Protein AF-A0AAD3AA83-F1 (afdb_monomer)

Nearest PDB structures (foldseek):
  7zhr-assembly1_A  TM=6.169E-01  e=3.673E-01  Drosophila melanogaster
  2pi2-assembly3_C  TM=5.722E-01  e=3.250E-01  Homo sapiens
  8pj1-assembly1_q  TM=5.291E-01  e=1.172E+00  Homo sapiens
  5bka-assembly2_D  TM=4.843E-01  e=8.636E-01  Streptomyces coelicolor A3(2)

Sequence (83 aa):
MSKAKDSVDIFIIGEGSTRDKLQLISYPSQRDTMLFGKKRPLKVMGSADYGRVVRIVFVMGKDSTKLVKKVEEIKMDTAVAAP

Secondary structure (DSSP, 8-state):
---------EEEE-TT--SSEEEEEETTT---EEEEEEEEEEEEES---TT-EEEEEEEE-TTS-EEEEEEEE------S---

Foldseek 3Di:
DDPCPCPPLKFFFAPPQDPFWTWTADPPVSPDIDIAGADPVAAEADDNDGRFIWRFDWDQDPVSGTHTRYIYTDPPVPPDDDD

pLDDT: mean 73.01, std 14.88, range [30.97, 87.5]

Structure (mmCIF, N/CA/C/O backbone):
data_AF-A0AAD3AA83-F1
#
_entry.id   AF-A0AAD3AA83-F1
#
loop_
_atom_site.group_PDB
_atom_site.id
_atom_site.type_symbol
_atom_site.label_atom_id
_atom_site.label_alt_id
_atom_site.label_comp_id
_atom_site.label_asym_id
_atom_site.label_entity_id
_atom_site.label_seq_id
_atom_site.pdbx_PDB_ins_code
_atom_site.Cartn_x
_atom_site.Cartn_y
_atom_site.Cartn_z
_atom_site.occupancy
_atom_site.B_iso_or_equiv
_atom_site.auth_seq_id
_atom_site.auth_comp_id
_atom_site.auth_asym_id
_atom_site.auth_atom_id
_atom_site.pdbx_PDB_model_num
ATOM 1 N N . MET A 1 1 ? 11.016 -13.239 21.627 1.00 36.75 1 MET A N 1
ATOM 2 C CA . MET A 1 1 ? 11.590 -12.418 20.538 1.00 36.75 1 MET A CA 1
ATOM 3 C C . MET A 1 1 ? 10.867 -12.783 19.244 1.00 36.75 1 MET A C 1
ATOM 5 O O . MET A 1 1 ? 11.354 -13.597 18.468 1.00 36.75 1 MET A O 1
ATOM 9 N N . SER A 1 2 ? 9.642 -12.291 19.055 1.00 38.91 2 SER A N 1
ATOM 10 C CA . SER A 1 2 ? 8.846 -12.637 17.875 1.00 38.91 2 SER A CA 1
ATOM 11 C C . SER A 1 2 ? 9.436 -11.908 16.679 1.00 38.91 2 SER A C 1
ATOM 13 O O . SER A 1 2 ? 9.248 -10.705 16.515 1.00 38.91 2 SER A O 1
ATOM 15 N N . LYS A 1 3 ? 10.208 -12.632 15.864 1.00 39.66 3 LYS A N 1
ATOM 16 C CA . LYS A 1 3 ? 10.534 -12.215 14.505 1.00 39.66 3 LYS A CA 1
ATOM 17 C C . LYS A 1 3 ? 9.218 -12.164 13.735 1.00 39.66 3 LYS A C 1
ATOM 19 O O . LYS A 1 3 ? 8.853 -13.133 13.080 1.00 39.66 3 LYS A O 1
ATOM 24 N N . ALA A 1 4 ? 8.522 -11.035 13.834 1.00 41.91 4 ALA A N 1
ATOM 25 C CA . ALA A 1 4 ? 7.487 -10.634 12.899 1.00 41.91 4 ALA A CA 1
ATOM 26 C C . ALA A 1 4 ? 8.175 -10.421 11.545 1.00 41.91 4 ALA A C 1
ATOM 28 O O . ALA A 1 4 ? 8.525 -9.313 11.149 1.00 41.91 4 ALA A O 1
ATOM 29 N N . LYS A 1 5 ? 8.485 -11.537 10.883 1.00 40.62 5 LYS A N 1
ATOM 30 C CA . LYS A 1 5 ? 8.871 -11.586 9.476 1.00 40.62 5 LYS A CA 1
ATOM 31 C C . LYS A 1 5 ? 7.622 -11.771 8.614 1.00 40.62 5 LYS A C 1
ATOM 33 O O . LYS A 1 5 ? 7.698 -12.227 7.485 1.00 40.62 5 LYS A O 1
ATOM 38 N N . ASP A 1 6 ? 6.489 -11.346 9.142 1.00 41.94 6 ASP A N 1
ATOM 39 C CA . ASP A 1 6 ? 5.292 -11.014 8.409 1.00 41.94 6 ASP A CA 1
ATOM 40 C C . ASP A 1 6 ? 5.387 -9.512 8.139 1.00 41.94 6 ASP A C 1
ATOM 42 O O . ASP A 1 6 ? 4.762 -8.694 8.810 1.00 41.94 6 ASP A O 1
ATOM 46 N N . SER A 1 7 ? 6.237 -9.101 7.193 1.00 48.22 7 SER A N 1
ATOM 47 C CA . SER A 1 7 ? 6.004 -7.808 6.543 1.00 48.22 7 SER A CA 1
ATOM 48 C C . SER A 1 7 ? 4.713 -7.975 5.758 1.00 48.22 7 SER A C 1
ATOM 50 O O . SER A 1 7 ? 4.703 -8.388 4.605 1.00 48.22 7 SER A O 1
ATOM 52 N N . VAL A 1 8 ? 3.614 -7.785 6.479 1.00 56.22 8 VAL A N 1
ATOM 53 C CA . VAL A 1 8 ? 2.252 -7.817 5.995 1.00 56.22 8 VAL A CA 1
ATOM 54 C C . VAL A 1 8 ? 2.157 -6.684 4.987 1.00 56.22 8 VAL A C 1
ATOM 56 O O . VAL A 1 8 ? 2.009 -5.522 5.342 1.00 56.22 8 VAL A O 1
ATOM 59 N N . ASP A 1 9 ? 2.270 -7.027 3.710 1.00 73.12 9 ASP A N 1
ATOM 60 C CA . ASP A 1 9 ? 2.042 -6.124 2.584 1.00 73.12 9 ASP A CA 1
ATOM 61 C C . ASP A 1 9 ? 0.558 -5.698 2.485 1.00 73.12 9 ASP A C 1
ATOM 63 O O . ASP A 1 9 ? 0.085 -5.379 1.402 1.00 73.12 9 ASP A O 1
ATOM 67 N N . ILE A 1 10 ? -0.217 -5.758 3.572 1.00 81.75 10 ILE A N 1
ATOM 68 C CA . ILE A 1 10 ? -1.648 -5.452 3.612 1.00 81.75 10 ILE A CA 1
ATOM 69 C C . ILE A 1 10 ? -1.833 -4.087 4.260 1.00 81.75 10 ILE A C 1
ATOM 71 O O . ILE A 1 10 ? -1.413 -3.849 5.391 1.00 81.75 10 ILE A O 1
ATOM 75 N N . PHE A 1 11 ? -2.503 -3.206 3.536 1.00 83.44 11 PHE A N 1
ATOM 76 C CA . PHE A 1 11 ? -2.728 -1.824 3.916 1.00 83.44 11 PHE A CA 1
ATOM 77 C C . PHE A 1 11 ? -4.152 -1.420 3.565 1.00 83.44 11 PHE A C 1
ATOM 79 O O . PHE A 1 11 ? -4.768 -1.994 2.674 1.00 83.44 11 PHE A O 1
ATOM 86 N N . ILE A 1 12 ? -4.667 -0.396 4.227 1.00 84.12 12 ILE A N 1
ATOM 87 C CA . ILE A 1 12 ? -5.916 0.253 3.832 1.00 84.12 12 ILE A CA 1
ATOM 88 C C . ILE A 1 12 ? -5.585 1.457 2.950 1.00 84.12 12 ILE A C 1
ATOM 90 O O . ILE A 1 12 ? -4.667 2.216 3.260 1.00 84.12 12 ILE A O 1
ATOM 94 N N . ILE A 1 13 ? -6.319 1.662 1.856 1.00 85.44 13 ILE A N 1
ATOM 95 C CA . ILE A 1 13 ? -6.184 2.888 1.061 1.00 85.44 13 ILE A CA 1
ATOM 96 C C . ILE A 1 13 ? -6.736 4.063 1.867 1.00 85.44 13 ILE A C 1
ATOM 98 O O . ILE A 1 13 ? -7.936 4.149 2.118 1.00 85.44 13 ILE A O 1
ATOM 102 N N . GLY A 1 14 ? -5.863 4.988 2.256 1.00 83.62 14 GLY A N 1
ATOM 103 C CA . GLY A 1 14 ? -6.281 6.234 2.891 1.00 83.62 14 GLY A CA 1
ATOM 104 C C . GLY A 1 14 ? -6.852 7.223 1.879 1.00 83.62 14 GLY A C 1
ATOM 105 O O . GLY A 1 14 ? -6.430 7.245 0.722 1.00 83.62 14 GLY A O 1
ATOM 106 N N . GLU A 1 15 ? -7.766 8.077 2.331 1.00 78.94 15 GLU A N 1
ATOM 107 C CA . GLU A 1 15 ? -8.454 9.089 1.511 1.00 78.94 15 GLU A CA 1
ATOM 108 C C . GLU A 1 15 ? -7.510 10.120 0.870 1.00 78.94 15 GLU A C 1
ATOM 110 O O . GLU A 1 15 ? -7.827 10.691 -0.167 1.00 78.94 15 GLU A O 1
ATOM 115 N N . GLY A 1 16 ? -6.304 10.312 1.416 1.00 77.88 16 GLY A N 1
ATOM 116 C CA . GLY A 1 16 ? -5.271 11.159 0.803 1.00 77.88 16 GLY A CA 1
ATOM 117 C C . GLY A 1 16 ? -4.488 10.492 -0.340 1.00 77.88 16 GLY A C 1
ATOM 118 O O . GLY A 1 16 ? -3.477 11.031 -0.800 1.00 77.88 16 GLY A O 1
ATOM 119 N N . SER A 1 17 ? -4.919 9.317 -0.821 1.00 72.62 17 SER A N 1
ATOM 120 C CA . SER A 1 17 ? -4.392 8.726 -2.055 1.00 72.62 17 SER A CA 1
ATOM 121 C C . SER A 1 17 ? -4.671 9.646 -3.246 1.00 72.62 17 SER A C 1
ATOM 123 O O . SER A 1 17 ? -5.802 10.005 -3.534 1.00 72.62 17 SER A O 1
ATOM 125 N N . THR A 1 18 ? -3.628 9.994 -3.993 1.00 77.31 18 THR A N 1
ATOM 126 C CA . THR A 1 18 ? -3.703 10.836 -5.194 1.00 77.31 18 THR A CA 1
ATOM 127 C C . THR A 1 18 ? -3.362 10.029 -6.451 1.00 77.31 18 THR A C 1
ATOM 129 O O . THR A 1 18 ? -3.069 8.826 -6.410 1.00 77.31 18 THR A O 1
ATOM 132 N N . ARG A 1 19 ? -3.400 10.675 -7.623 1.00 72.56 19 ARG A N 1
ATOM 133 C CA . ARG A 1 19 ? -3.070 10.024 -8.901 1.00 72.56 19 ARG A CA 1
ATOM 134 C C . ARG A 1 19 ? -1.631 9.493 -8.939 1.00 72.56 19 ARG A C 1
ATOM 136 O O . ARG A 1 19 ? -1.402 8.429 -9.511 1.00 72.56 19 ARG A O 1
ATOM 143 N N . ASP A 1 20 ? -0.695 10.179 -8.284 1.00 75.44 20 ASP A N 1
ATOM 144 C CA . ASP A 1 20 ? 0.735 9.838 -8.302 1.00 75.44 20 ASP A CA 1
ATOM 145 C C . ASP A 1 20 ? 1.239 9.205 -6.999 1.00 75.44 20 ASP A C 1
ATOM 147 O O . ASP A 1 20 ? 2.198 8.427 -7.025 1.00 75.44 20 ASP A O 1
ATOM 151 N N . LYS A 1 21 ? 0.572 9.466 -5.868 1.00 81.88 21 LYS A N 1
ATOM 152 C CA . LYS A 1 21 ? 0.934 8.901 -4.562 1.00 81.88 21 LYS A CA 1
ATOM 153 C C . LYS A 1 21 ? -0.198 8.034 -4.020 1.00 81.88 21 LYS A C 1
ATOM 155 O O . LYS A 1 21 ? -1.363 8.387 -4.132 1.00 81.88 21 LYS A O 1
ATOM 160 N N . LEU A 1 22 ? 0.135 6.890 -3.444 1.00 85.12 22 LEU A N 1
ATOM 161 C CA . LEU A 1 22 ? -0.793 6.006 -2.756 1.00 85.12 22 LEU A CA 1
ATOM 162 C C . LEU A 1 22 ? -0.593 6.171 -1.249 1.00 85.12 22 LEU A C 1
ATOM 164 O O . LEU A 1 22 ? 0.498 5.916 -0.739 1.00 85.12 22 LEU A O 1
ATOM 168 N N . GLN A 1 23 ? -1.638 6.615 -0.561 1.00 87.31 23 GLN A N 1
ATOM 169 C CA . GLN A 1 23 ? -1.703 6.631 0.889 1.00 87.31 23 GLN A CA 1
ATOM 170 C C . GLN A 1 23 ? -2.149 5.259 1.384 1.00 87.31 23 GLN A C 1
ATOM 172 O O . GLN A 1 23 ? -3.222 4.777 1.021 1.00 87.31 23 GLN A O 1
ATOM 177 N N . LEU A 1 24 ? -1.306 4.649 2.204 1.00 85.75 24 LEU A N 1
ATOM 178 C CA . LEU A 1 24 ? -1.455 3.321 2.764 1.00 85.75 24 LEU A CA 1
ATOM 179 C C . LEU A 1 24 ? -1.467 3.420 4.277 1.00 85.75 24 LEU A C 1
ATOM 181 O O . LEU A 1 24 ? -0.505 3.866 4.890 1.00 85.75 24 LEU A O 1
ATOM 185 N N . ILE A 1 25 ? -2.563 3.004 4.878 1.00 85.50 25 ILE A N 1
ATOM 186 C CA . ILE A 1 25 ? -2.748 2.990 6.317 1.00 85.50 25 ILE A CA 1
ATOM 187 C C . ILE A 1 25 ? -2.431 1.577 6.808 1.00 85.50 25 ILE A C 1
ATOM 189 O O . ILE A 1 25 ? -2.883 0.589 6.226 1.00 85.50 25 ILE A O 1
ATOM 193 N N . SER A 1 26 ? -1.630 1.470 7.864 1.00 78.50 26 SER A N 1
ATOM 194 C CA . SER A 1 26 ? -1.212 0.185 8.424 1.00 78.50 26 SER A CA 1
ATOM 195 C C . SER A 1 26 ? -2.408 -0.580 8.986 1.00 78.50 26 SER A C 1
ATOM 197 O O . SER A 1 26 ? -3.169 -0.049 9.791 1.00 78.50 26 SER A O 1
ATOM 199 N N . TYR A 1 27 ? -2.560 -1.843 8.597 1.00 72.12 27 TYR A N 1
ATOM 200 C CA . TYR A 1 27 ? -3.582 -2.744 9.129 1.00 72.12 27 TYR A CA 1
ATOM 201 C C . TYR A 1 27 ? -2.980 -3.663 10.211 1.00 72.12 27 TYR A C 1
ATOM 203 O O . TYR A 1 27 ? -1.838 -4.093 10.048 1.00 72.12 27 TYR A O 1
ATOM 211 N N . PRO A 1 28 ? -3.696 -4.013 11.300 1.00 62.38 28 PRO A N 1
ATOM 212 C CA . PRO A 1 28 ? -5.034 -3.560 11.703 1.00 62.38 28 PRO A CA 1
ATOM 213 C C . PRO A 1 28 ? -5.041 -2.246 12.503 1.00 62.38 28 PRO A C 1
ATOM 215 O O . PRO A 1 28 ? -6.101 -1.664 12.708 1.00 62.38 28 PRO A O 1
ATOM 218 N N . SER A 1 29 ? -3.877 -1.769 12.959 1.00 63.97 29 SER A N 1
ATOM 219 C CA . SER A 1 29 ? -3.776 -0.674 13.934 1.00 63.97 29 SER A CA 1
ATOM 220 C C . SER A 1 29 ? -4.271 0.687 13.438 1.00 63.97 29 SER A C 1
ATOM 222 O O . SER A 1 29 ? -4.542 1.545 14.267 1.00 63.97 29 SER A O 1
ATOM 224 N N . GLN A 1 30 ? -4.340 0.920 12.125 1.00 72.19 30 GLN A N 1
ATOM 225 C CA . GLN A 1 30 ? -4.790 2.158 11.465 1.00 72.19 30 GLN A CA 1
ATOM 226 C C . GLN A 1 30 ? -4.140 3.471 11.946 1.00 72.19 30 GLN A C 1
ATOM 228 O O . GLN A 1 30 ? -4.599 4.557 11.608 1.00 72.19 30 GLN A O 1
ATOM 233 N N . ARG A 1 31 ? -3.047 3.387 12.712 1.00 71.62 31 ARG A N 1
ATOM 234 C CA . ARG A 1 31 ? -2.346 4.538 13.300 1.00 71.62 31 ARG A CA 1
ATOM 235 C C . ARG A 1 31 ? -1.284 5.111 12.372 1.00 71.62 31 ARG A C 1
ATOM 237 O O . ARG A 1 31 ? -1.152 6.324 12.264 1.00 71.62 31 ARG A O 1
ATOM 244 N N . ASP A 1 32 ? -0.551 4.243 11.685 1.00 76.50 32 ASP A N 1
ATOM 245 C CA . ASP A 1 32 ? 0.551 4.648 10.822 1.00 76.50 32 ASP A CA 1
ATOM 246 C C . ASP A 1 32 ? 0.083 4.777 9.378 1.00 76.50 32 ASP A C 1
ATOM 248 O O . ASP A 1 32 ? -0.289 3.790 8.737 1.00 76.50 32 ASP A O 1
ATOM 252 N N . THR A 1 33 ? 0.133 6.002 8.864 1.00 79.69 33 THR A N 1
ATOM 253 C CA . THR A 1 33 ? -0.151 6.315 7.464 1.00 79.69 33 THR A CA 1
ATOM 254 C C . THR A 1 33 ? 1.159 6.498 6.709 1.00 79.69 33 THR A C 1
ATOM 256 O O . THR A 1 33 ? 1.977 7.347 7.053 1.00 79.69 33 THR A O 1
ATOM 259 N N . MET A 1 34 ? 1.353 5.725 5.650 1.00 82.00 34 MET A N 1
ATOM 260 C CA . MET A 1 34 ? 2.520 5.776 4.783 1.00 82.00 34 MET A CA 1
ATOM 261 C C . MET A 1 34 ? 2.120 6.250 3.393 1.00 82.00 34 MET A C 1
ATOM 263 O O . MET A 1 34 ? 1.136 5.789 2.820 1.00 82.00 34 MET A O 1
ATOM 267 N N . LEU A 1 35 ? 2.901 7.157 2.820 1.00 83.88 35 LEU A N 1
ATOM 268 C CA . LEU A 1 35 ? 2.643 7.697 1.493 1.00 83.88 35 LEU A CA 1
ATOM 269 C C . LEU A 1 35 ? 3.718 7.196 0.526 1.00 83.88 35 LEU A C 1
ATOM 271 O O . LEU A 1 35 ? 4.897 7.507 0.688 1.00 83.88 35 LEU A O 1
ATOM 275 N N . PHE A 1 36 ? 3.320 6.430 -0.487 1.00 82.50 36 PHE A N 1
ATOM 276 C CA . PHE A 1 36 ? 4.245 5.836 -1.455 1.00 82.50 36 PHE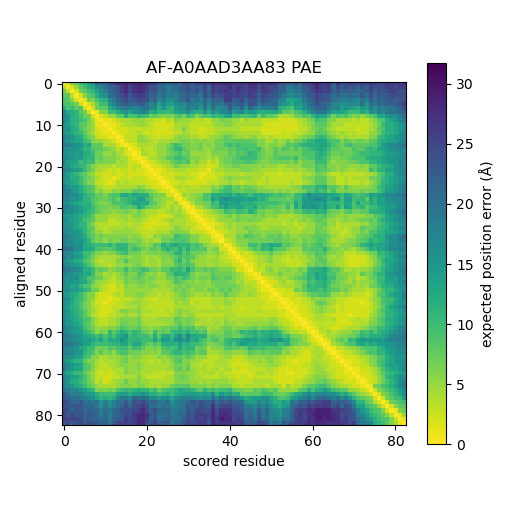 A CA 1
ATOM 277 C C . PHE A 1 36 ? 3.982 6.320 -2.876 1.00 82.50 36 PHE A C 1
ATOM 279 O O . PHE A 1 36 ? 2.842 6.545 -3.268 1.00 82.50 36 PHE A O 1
ATOM 286 N N . GLY A 1 37 ? 5.031 6.444 -3.687 1.00 81.88 37 GLY A N 1
ATOM 287 C CA . GLY A 1 37 ? 4.882 6.740 -5.114 1.00 81.88 37 GLY A CA 1
ATOM 288 C C . GLY A 1 37 ? 4.365 5.527 -5.893 1.00 81.88 37 GLY A C 1
ATOM 289 O O . GLY A 1 37 ? 4.759 4.390 -5.625 1.00 81.88 37 GLY A O 1
ATOM 290 N N . LYS A 1 38 ? 3.499 5.746 -6.885 1.00 82.50 38 LYS A N 1
ATOM 291 C CA . LYS A 1 38 ? 3.034 4.689 -7.798 1.00 82.50 38 LYS A CA 1
ATOM 292 C C . LYS A 1 38 ? 4.022 4.530 -8.956 1.00 82.50 38 LYS A C 1
ATOM 294 O O . LYS A 1 38 ? 4.328 5.498 -9.647 1.00 82.50 38 LYS A O 1
ATOM 299 N N . LYS A 1 39 ? 4.499 3.308 -9.219 1.00 77.69 39 LYS A N 1
ATOM 300 C CA . LYS A 1 39 ? 5.269 3.025 -10.439 1.00 77.69 39 LYS A CA 1
ATOM 301 C C . LYS A 1 39 ? 4.300 2.864 -11.603 1.00 77.69 39 LYS A C 1
ATOM 303 O O . LYS A 1 39 ? 3.359 2.086 -11.501 1.00 77.69 39 LYS A O 1
ATOM 308 N N . ARG A 1 40 ? 4.544 3.549 -12.723 1.00 74.88 40 ARG A N 1
ATOM 309 C CA . ARG A 1 40 ? 3.800 3.312 -13.968 1.00 74.88 40 ARG A CA 1
ATOM 310 C C . ARG A 1 40 ? 4.554 2.312 -14.864 1.00 74.88 40 ARG A C 1
ATOM 312 O O . ARG A 1 40 ? 5.774 2.436 -14.981 1.00 74.88 40 ARG A O 1
ATOM 319 N N . PRO A 1 41 ? 3.861 1.341 -15.489 1.00 75.31 41 PRO A N 1
ATOM 320 C CA . PRO A 1 41 ? 2.4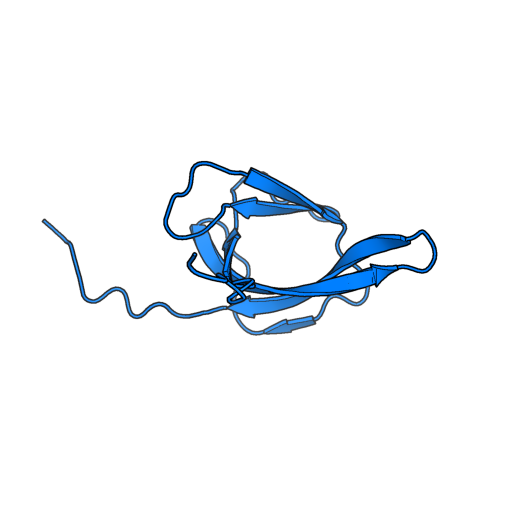36 1.034 -15.322 1.00 75.31 41 PRO A CA 1
ATOM 321 C C . PRO A 1 41 ? 2.142 0.373 -13.961 1.00 75.31 41 PRO A C 1
ATOM 323 O O . PRO A 1 41 ? 2.835 -0.560 -13.552 1.00 75.31 41 PRO A O 1
ATOM 326 N N . LEU A 1 42 ? 1.108 0.867 -13.272 1.00 81.25 42 LEU A N 1
ATOM 327 C CA . LEU A 1 42 ? 0.639 0.334 -11.992 1.00 81.25 42 LEU A CA 1
ATOM 328 C C . LEU A 1 42 ? -0.358 -0.788 -12.268 1.00 81.25 42 LEU A C 1
ATOM 330 O O . LEU A 1 42 ? -1.347 -0.564 -12.965 1.00 81.25 42 LEU A O 1
ATOM 334 N N . LYS A 1 43 ? -0.129 -1.977 -11.708 1.00 83.44 43 LYS A N 1
ATOM 335 C CA . LYS A 1 43 ? -1.055 -3.100 -11.877 1.00 83.44 43 LYS A CA 1
ATOM 336 C C . LYS A 1 43 ? -2.041 -3.131 -10.712 1.00 83.44 43 LYS A C 1
ATOM 338 O O . LYS A 1 43 ? -1.659 -3.495 -9.605 1.00 83.44 43 LYS A O 1
ATOM 343 N N . VAL A 1 44 ? -3.285 -2.732 -10.957 1.00 84.69 44 VAL A N 1
ATOM 344 C CA . VAL A 1 44 ? -4.373 -2.807 -9.972 1.00 84.69 44 VAL A CA 1
ATOM 345 C C . VAL A 1 44 ? -5.238 -4.021 -10.298 1.00 84.69 44 VAL A C 1
ATOM 347 O O . VAL A 1 44 ? -5.648 -4.193 -11.443 1.00 84.69 44 VAL A O 1
ATOM 350 N N . MET A 1 45 ? -5.458 -4.891 -9.318 1.00 82.88 45 MET A N 1
ATOM 351 C CA . MET A 1 45 ? -6.348 -6.046 -9.412 1.00 82.88 45 MET A CA 1
ATOM 352 C C . MET A 1 45 ? -7.490 -5.857 -8.415 1.00 82.88 45 MET A C 1
ATOM 354 O O . MET A 1 45 ? -7.242 -5.844 -7.214 1.00 82.88 45 MET A O 1
ATOM 358 N N . GLY A 1 46 ? -8.717 -5.696 -8.912 1.00 80.19 46 GLY A N 1
ATOM 359 C CA . GLY A 1 46 ? -9.881 -5.329 -8.097 1.00 80.19 46 GLY A CA 1
ATOM 360 C C . GLY A 1 46 ? -10.035 -3.813 -7.960 1.00 80.19 46 GLY A C 1
ATOM 361 O O . GLY A 1 46 ? -9.690 -3.077 -8.887 1.00 80.19 46 GLY A O 1
ATOM 362 N N . SER A 1 47 ? -10.532 -3.365 -6.807 1.00 74.75 47 SER A N 1
ATOM 363 C CA . SER A 1 47 ? -10.720 -1.951 -6.476 1.00 74.75 47 SER A CA 1
ATOM 364 C C . SER A 1 47 ? -9.631 -1.439 -5.526 1.00 74.75 47 SER A C 1
ATOM 366 O O . SER A 1 47 ? -9.275 -2.066 -4.533 1.00 74.75 47 SER A O 1
ATOM 368 N N . ALA A 1 48 ? -9.075 -0.271 -5.844 1.00 73.06 48 ALA A N 1
ATOM 369 C CA . ALA A 1 48 ? -8.127 0.448 -4.988 1.00 73.06 48 ALA A CA 1
ATOM 370 C C . ALA A 1 48 ? -8.770 1.733 -4.448 1.00 73.06 48 ALA A C 1
ATOM 372 O O . ALA A 1 48 ? -8.137 2.790 -4.423 1.00 73.06 48 ALA A O 1
ATOM 373 N N . ASP A 1 49 ? -10.050 1.634 -4.092 1.00 76.12 49 ASP A N 1
ATOM 374 C CA . ASP A 1 49 ? -10.847 2.725 -3.543 1.00 76.12 49 ASP A CA 1
ATOM 375 C C . ASP A 1 49 ? -10.505 2.989 -2.076 1.00 76.12 49 ASP A C 1
ATOM 377 O O . ASP A 1 49 ? -9.993 2.122 -1.363 1.00 76.12 49 ASP A O 1
ATOM 381 N N . TYR A 1 50 ? -10.798 4.203 -1.620 1.00 80.44 50 TYR A N 1
ATOM 382 C CA . TYR A 1 50 ? -10.550 4.621 -0.244 1.00 80.44 50 TYR A CA 1
ATOM 383 C C . TYR A 1 50 ? -11.285 3.722 0.763 1.00 80.44 50 TYR A C 1
ATOM 385 O O . TYR A 1 50 ? -12.400 3.264 0.516 1.00 80.44 50 TYR A O 1
ATOM 393 N N . GLY A 1 51 ? -10.640 3.435 1.894 1.00 78.12 51 GLY A N 1
ATOM 394 C CA . GLY A 1 51 ? -11.169 2.564 2.947 1.00 78.12 51 GLY A CA 1
ATOM 395 C C . GLY A 1 51 ? -11.132 1.066 2.623 1.00 78.12 51 GLY A C 1
ATOM 396 O O . GLY A 1 51 ? -11.479 0.252 3.476 1.00 78.12 51 GLY A O 1
ATOM 397 N N . ARG A 1 52 ? -10.689 0.665 1.422 1.00 83.25 52 ARG A N 1
ATOM 398 C CA . ARG A 1 52 ? -10.523 -0.750 1.064 1.00 83.25 52 ARG A CA 1
ATOM 399 C C . ARG A 1 52 ? -9.200 -1.294 1.577 1.00 83.25 52 ARG A C 1
ATOM 401 O O . ARG A 1 52 ? -8.167 -0.623 1.518 1.00 83.25 52 ARG A O 1
ATOM 408 N N . VAL A 1 53 ? -9.235 -2.543 2.031 1.00 84.00 53 VAL A N 1
ATOM 409 C CA . VAL A 1 53 ? -8.036 -3.306 2.368 1.00 84.00 53 VAL A CA 1
ATOM 410 C C . VAL A 1 53 ? -7.428 -3.842 1.079 1.00 84.00 53 VAL A C 1
ATOM 412 O O . VAL A 1 53 ? -8.084 -4.502 0.278 1.00 84.00 53 VAL A O 1
ATOM 415 N N . VAL A 1 54 ? -6.151 -3.567 0.872 1.00 84.44 54 VAL A N 1
ATOM 416 C CA . VAL A 1 54 ? -5.417 -3.965 -0.319 1.00 84.44 54 VAL A CA 1
ATOM 417 C C . VAL A 1 54 ? -4.065 -4.545 0.060 1.00 84.44 54 VAL A C 1
ATOM 419 O O . VAL A 1 54 ? -3.422 -4.131 1.023 1.00 84.44 54 VAL A O 1
ATOM 422 N N . ARG A 1 55 ? -3.594 -5.490 -0.742 1.00 86.44 55 ARG A N 1
ATOM 423 C CA . ARG A 1 55 ? -2.226 -5.974 -0.721 1.00 86.44 55 ARG A CA 1
ATOM 424 C C . ARG A 1 55 ? -1.373 -5.186 -1.699 1.00 86.44 55 ARG A C 1
ATOM 426 O O . ARG A 1 55 ? -1.703 -5.068 -2.879 1.00 86.44 55 ARG A O 1
ATOM 433 N N . ILE A 1 56 ? -0.245 -4.686 -1.227 1.00 83.62 56 ILE A N 1
ATOM 434 C CA . ILE A 1 56 ? 0.648 -3.817 -1.974 1.00 83.62 56 ILE A CA 1
ATOM 435 C C . ILE A 1 56 ? 1.973 -4.513 -2.216 1.00 83.62 56 ILE A C 1
ATOM 437 O O . ILE A 1 56 ? 2.710 -4.811 -1.292 1.00 83.62 56 ILE A O 1
ATOM 441 N N . VAL A 1 57 ? 2.332 -4.699 -3.483 1.00 84.81 57 VAL A N 1
ATOM 442 C CA . VAL A 1 57 ? 3.672 -5.171 -3.836 1.00 84.81 57 VAL A CA 1
ATOM 443 C C . VAL A 1 57 ? 4.553 -3.967 -4.118 1.00 84.81 57 VAL A C 1
ATOM 445 O O . VAL A 1 57 ? 4.402 -3.295 -5.148 1.00 84.81 57 VAL A O 1
ATOM 448 N N . PHE A 1 58 ? 5.495 -3.714 -3.215 1.00 82.38 58 PHE A N 1
ATOM 449 C CA . PHE A 1 58 ? 6.527 -2.706 -3.414 1.00 82.38 58 PHE A CA 1
ATOM 450 C C . PHE A 1 58 ? 7.663 -3.238 -4.279 1.00 82.38 58 PHE A C 1
ATOM 452 O O . PHE A 1 58 ? 8.037 -4.407 -4.220 1.00 82.38 58 PHE A O 1
ATOM 459 N N . VAL A 1 59 ? 8.256 -2.346 -5.063 1.00 80.94 59 VAL A N 1
ATOM 460 C CA . VAL A 1 59 ? 9.542 -2.582 -5.715 1.00 80.94 59 VAL A CA 1
ATOM 461 C C . VAL A 1 59 ? 10.452 -1.392 -5.519 1.00 80.94 59 VAL A C 1
ATOM 463 O O . VAL A 1 59 ? 10.002 -0.249 -5.453 1.00 80.94 59 VAL A O 1
ATOM 466 N N . MET A 1 60 ? 11.747 -1.664 -5.474 1.00 80.38 60 MET A N 1
ATOM 467 C CA . MET A 1 60 ? 12.753 -0.618 -5.485 1.00 80.38 60 MET A CA 1
ATOM 468 C C . MET A 1 60 ? 12.885 -0.084 -6.917 1.00 80.38 60 MET A C 1
ATOM 470 O O . MET A 1 60 ? 13.089 -0.841 -7.871 1.00 80.38 60 MET A O 1
ATOM 474 N N . GLY A 1 61 ? 12.659 1.218 -7.087 1.00 74.62 61 GLY A N 1
ATOM 475 C CA . GLY A 1 61 ? 12.987 1.944 -8.309 1.00 74.62 61 GLY A CA 1
ATOM 476 C C . GLY A 1 61 ? 14.501 2.036 -8.507 1.00 74.62 61 GLY A C 1
ATOM 477 O O . GLY A 1 61 ? 15.267 1.715 -7.600 1.00 74.62 61 GLY A O 1
ATOM 478 N N . LYS A 1 62 ? 14.933 2.492 -9.690 1.00 71.19 62 LYS A N 1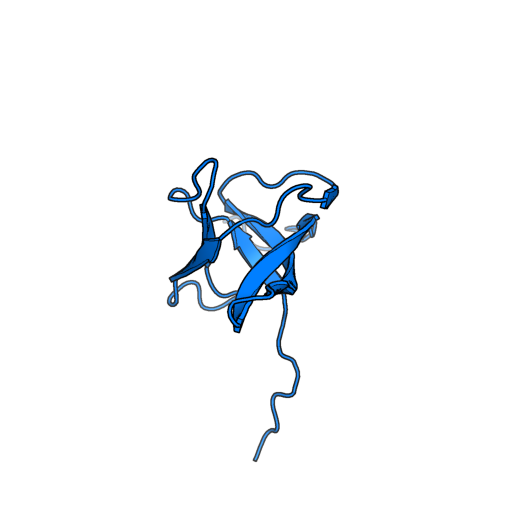
ATOM 479 C CA . LYS A 1 62 ? 16.362 2.714 -9.982 1.00 71.19 62 LYS A CA 1
ATOM 480 C C . LYS A 1 62 ? 16.998 3.711 -9.002 1.00 71.19 62 LYS A C 1
ATOM 482 O O . LYS A 1 62 ? 18.155 3.550 -8.651 1.00 71.19 62 LYS A O 1
ATOM 487 N N . ASP A 1 63 ? 16.210 4.653 -8.495 1.00 74.88 63 ASP A N 1
ATOM 488 C CA . ASP A 1 63 ? 16.619 5.697 -7.549 1.00 74.88 63 ASP A CA 1
ATOM 489 C C . ASP A 1 63 ? 16.515 5.261 -6.076 1.00 74.88 63 ASP A C 1
ATOM 491 O O . ASP A 1 63 ? 16.263 6.083 -5.197 1.00 74.88 63 ASP A O 1
ATOM 495 N N . SER A 1 64 ? 16.572 3.955 -5.787 1.00 74.25 64 SER A N 1
ATOM 496 C CA . SER A 1 64 ? 16.374 3.394 -4.435 1.00 74.25 64 SER A CA 1
ATOM 497 C C . SER A 1 64 ? 15.041 3.766 -3.765 1.00 74.25 64 SER A C 1
ATOM 499 O O . SER A 1 64 ? 14.834 3.542 -2.574 1.00 74.25 64 SER A O 1
ATOM 501 N N . THR A 1 65 ? 14.093 4.299 -4.534 1.00 76.75 65 THR A N 1
ATOM 502 C CA . THR A 1 65 ? 12.788 4.735 -4.038 1.00 76.75 65 THR A CA 1
ATOM 503 C C . THR A 1 65 ? 11.827 3.552 -4.014 1.00 76.75 65 THR A C 1
ATOM 505 O O . THR A 1 65 ? 11.692 2.837 -5.009 1.00 76.75 65 THR A O 1
ATOM 508 N N . LYS A 1 66 ? 11.134 3.328 -2.893 1.00 77.50 66 LYS A N 1
ATOM 509 C CA . LYS A 1 66 ? 10.075 2.312 -2.811 1.00 77.50 66 LYS A CA 1
ATOM 510 C C . LYS A 1 66 ? 8.854 2.788 -3.588 1.00 77.50 66 LYS A C 1
ATOM 512 O O . LYS A 1 66 ? 8.239 3.791 -3.233 1.00 77.50 66 LYS A O 1
ATOM 517 N N . LEU A 1 67 ? 8.502 2.054 -4.635 1.00 83.81 67 LEU A N 1
ATOM 518 C CA . LEU A 1 67 ? 7.346 2.344 -5.467 1.00 83.81 67 LEU A CA 1
ATOM 519 C C . LEU A 1 67 ? 6.345 1.200 -5.420 1.00 83.81 67 LEU A C 1
ATOM 521 O O . LEU A 1 67 ? 6.713 0.024 -5.410 1.00 83.81 67 LEU A O 1
ATOM 525 N N . VAL A 1 68 ? 5.067 1.550 -5.470 1.00 83.88 68 VAL A N 1
ATOM 526 C CA . VAL A 1 68 ? 3.988 0.577 -5.597 1.00 83.88 68 VAL A CA 1
ATOM 527 C C . VAL A 1 68 ? 3.983 0.031 -7.021 1.00 83.88 68 VAL A C 1
ATO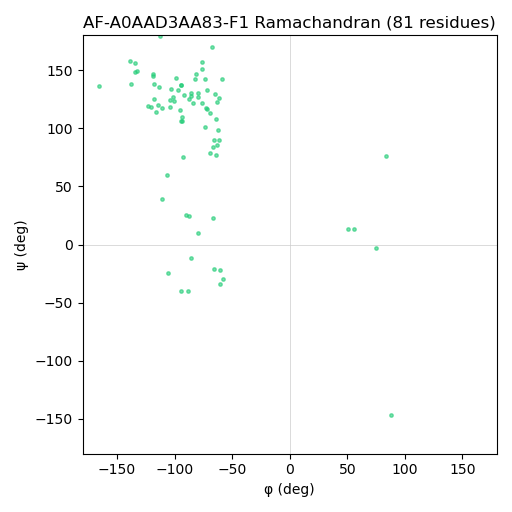M 529 O O . VAL A 1 68 ? 3.779 0.784 -7.974 1.00 83.88 68 VAL A O 1
ATOM 532 N N . LYS A 1 69 ? 4.218 -1.275 -7.175 1.00 85.00 69 LYS A N 1
ATOM 533 C CA . LYS A 1 69 ? 4.153 -1.973 -8.470 1.00 85.00 69 LYS A CA 1
ATOM 534 C C . LYS A 1 69 ? 2.792 -2.610 -8.703 1.00 85.00 69 LYS A C 1
ATOM 536 O O . LYS A 1 69 ? 2.299 -2.599 -9.832 1.00 85.00 69 LYS A O 1
ATOM 541 N N . LYS A 1 70 ? 2.212 -3.189 -7.653 1.00 86.31 70 LYS A N 1
ATOM 542 C CA . LYS A 1 70 ? 0.930 -3.886 -7.727 1.00 86.31 70 LYS A CA 1
ATOM 543 C C . LYS A 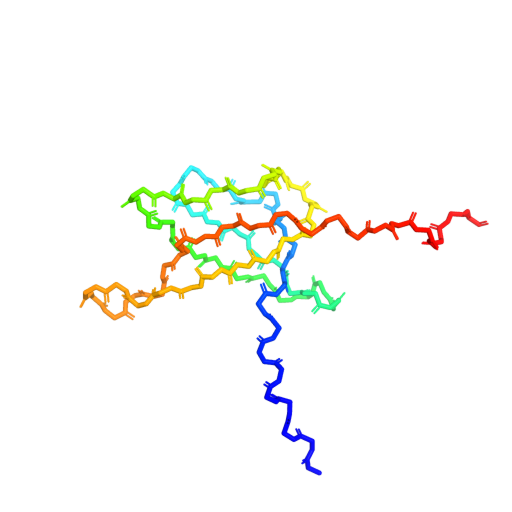1 70 ? 0.065 -3.537 -6.524 1.00 86.31 70 LYS A C 1
ATOM 545 O O . LYS A 1 70 ? 0.576 -3.495 -5.409 1.00 86.31 70 LYS A O 1
ATOM 550 N N . VAL A 1 71 ? -1.218 -3.317 -6.779 1.00 86.50 71 VAL A N 1
ATOM 551 C CA . VAL A 1 71 ? -2.276 -3.202 -5.775 1.00 86.50 71 VAL A CA 1
ATOM 552 C C . VAL A 1 71 ? -3.257 -4.328 -6.040 1.00 86.50 71 VAL A C 1
ATOM 554 O O . VAL A 1 71 ? -3.723 -4.477 -7.166 1.00 86.50 71 VAL A O 1
ATOM 557 N N . GLU A 1 72 ? -3.537 -5.143 -5.041 1.00 87.50 72 GLU A N 1
ATOM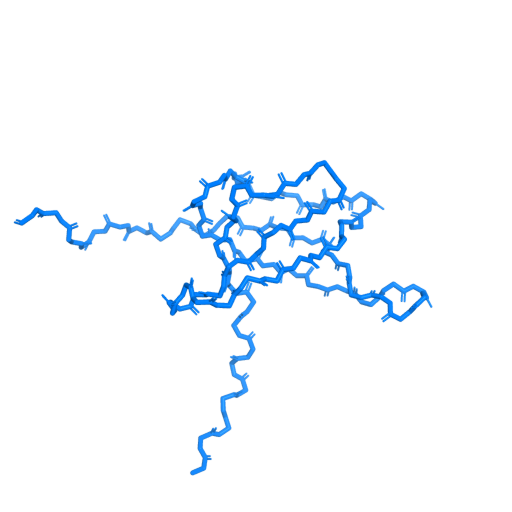 558 C CA . GLU A 1 72 ? -4.508 -6.226 -5.129 1.00 87.50 72 GLU A CA 1
ATOM 559 C C . GLU A 1 72 ? -5.544 -6.026 -4.037 1.00 87.50 72 GLU A C 1
ATOM 561 O O . GLU A 1 72 ? -5.194 -5.984 -2.864 1.00 87.50 72 GLU A O 1
ATOM 566 N N . GLU A 1 73 ? -6.806 -5.850 -4.407 1.00 86.19 73 GLU A N 1
ATOM 567 C CA . GLU A 1 73 ? -7.878 -5.729 -3.429 1.00 86.19 73 GLU A CA 1
ATOM 568 C C . GLU A 1 73 ? -8.006 -7.025 -2.638 1.00 86.19 73 GLU A C 1
ATOM 570 O O . GLU A 1 73 ? -8.230 -8.097 -3.204 1.00 86.19 73 GLU A O 1
ATOM 575 N N . ILE A 1 74 ? -7.888 -6.915 -1.317 1.00 84.25 74 ILE A N 1
ATOM 576 C CA . ILE A 1 74 ? -8.275 -7.991 -0.423 1.00 84.25 74 ILE A CA 1
ATOM 577 C C . ILE A 1 74 ? -9.705 -7.682 -0.014 1.00 84.25 74 ILE A C 1
ATOM 579 O O . ILE A 1 74 ? -9.964 -6.798 0.803 1.00 84.25 74 ILE A O 1
ATOM 583 N N . LYS A 1 75 ? -10.642 -8.455 -0.562 1.00 71.62 75 LYS A N 1
ATOM 584 C CA . LYS A 1 75 ? -11.973 -8.567 0.023 1.00 71.62 75 LYS A CA 1
ATOM 585 C C . LYS A 1 75 ? -11.801 -9.248 1.373 1.00 71.62 75 LYS A C 1
ATOM 587 O O . LYS A 1 75 ? -11.785 -10.470 1.465 1.00 71.62 75 LYS A O 1
ATOM 592 N N . MET A 1 76 ? -11.588 -8.448 2.411 1.00 62.62 76 MET A N 1
ATOM 593 C CA . MET A 1 76 ? -11.902 -8.903 3.750 1.00 62.62 76 MET A CA 1
ATOM 594 C C . MET A 1 76 ? -13.410 -9.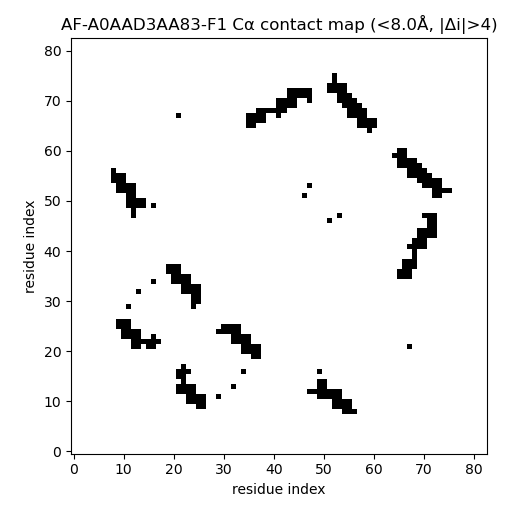090 3.729 1.00 62.62 76 MET A C 1
ATOM 596 O O . MET A 1 76 ? -14.154 -8.123 3.570 1.00 62.62 76 MET A O 1
ATOM 600 N N . ASP A 1 77 ? -13.840 -10.345 3.736 1.00 49.44 77 ASP A N 1
ATOM 601 C CA . ASP A 1 77 ? -15.227 -10.692 3.983 1.00 49.44 77 ASP A CA 1
ATOM 602 C C . ASP A 1 77 ? -15.513 -10.179 5.398 1.00 49.44 77 ASP A C 1
ATOM 604 O O . ASP A 1 77 ? -15.175 -10.813 6.398 1.00 49.44 77 ASP A O 1
ATOM 608 N N . THR A 1 78 ? -15.970 -8.928 5.492 1.00 45.94 78 THR A N 1
ATOM 609 C CA . THR A 1 78 ? -16.439 -8.329 6.737 1.00 45.94 78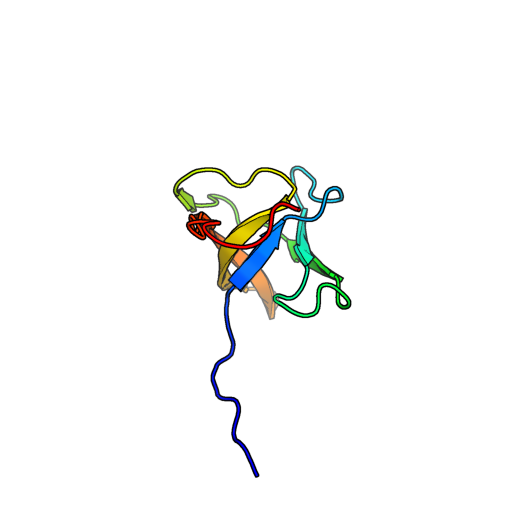 THR A CA 1
ATOM 610 C C . THR A 1 78 ? -17.738 -9.039 7.084 1.00 45.94 78 THR A C 1
ATOM 612 O O . THR A 1 78 ? -18.834 -8.547 6.845 1.00 45.94 78 THR A O 1
ATOM 615 N N . ALA A 1 79 ? -17.589 -10.233 7.637 1.00 44.00 79 ALA A N 1
ATOM 616 C CA . ALA A 1 79 ? -18.575 -10.906 8.449 1.00 44.00 79 ALA A CA 1
ATOM 617 C C . ALA A 1 79 ? -18.086 -10.854 9.901 1.00 44.00 79 ALA A C 1
ATOM 619 O O . ALA A 1 79 ? -17.831 -11.883 10.511 1.00 44.00 79 ALA A O 1
ATOM 620 N N . VAL A 1 80 ? -17.889 -9.651 10.451 1.00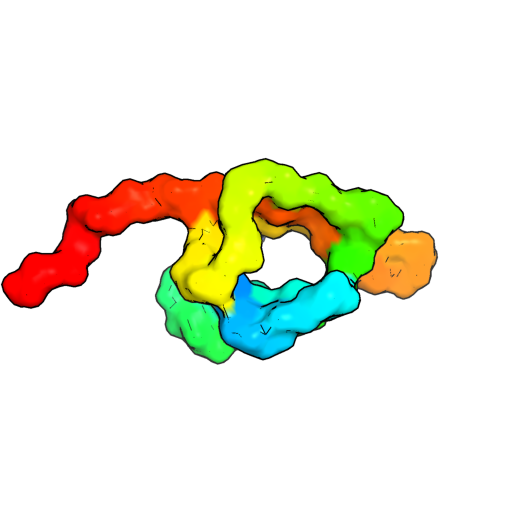 51.38 80 VAL A N 1
ATOM 621 C CA . VAL A 1 80 ? -18.021 -9.420 11.896 1.00 51.38 80 VAL A CA 1
ATOM 622 C C . VAL A 1 80 ? -18.097 -7.923 12.195 1.00 51.38 80 VAL A C 1
ATOM 624 O O . VAL A 1 80 ? -17.309 -7.136 11.678 1.00 51.38 80 VAL A O 1
ATOM 627 N N . ALA A 1 81 ? -19.029 -7.596 13.090 1.00 48.09 81 ALA A N 1
ATOM 628 C CA . ALA A 1 81 ? -19.269 -6.313 13.748 1.00 48.09 81 ALA A CA 1
ATOM 629 C C . ALA A 1 81 ? -20.112 -5.274 12.984 1.00 48.09 81 ALA A C 1
ATOM 631 O O . ALA A 1 81 ? -19.629 -4.242 12.526 1.00 48.09 81 ALA A O 1
ATOM 632 N N . ALA A 1 82 ? -21.420 -5.519 12.978 1.00 30.97 82 ALA A N 1
ATOM 633 C CA . ALA A 1 82 ? -22.431 -4.479 13.152 1.00 30.97 82 ALA A CA 1
ATOM 634 C C . ALA A 1 82 ? -23.475 -4.995 14.165 1.00 30.97 82 ALA A C 1
ATOM 636 O O . ALA A 1 82 ? -23.702 -6.206 14.203 1.00 30.97 82 ALA A O 1
ATOM 637 N N . PRO A 1 83 ? -24.198 -4.087 14.833 1.00 44.69 83 PRO A N 1
ATOM 638 C CA . PRO A 1 83 ? -23.881 -3.402 16.092 1.00 44.69 83 PRO A CA 1
ATOM 639 C C . PRO A 1 83 ? -24.207 -4.203 17.368 1.00 44.69 83 PRO A C 1
ATOM 641 O O . PRO A 1 83 ? -25.001 -5.166 17.295 1.00 44.69 83 PRO A O 1
#

Solvent-accessible surface area (backbone atoms only — not comparable to full-atom values): 4969 Å² total; per-residue (Å²): 132,84,80,77,79,68,80,68,47,46,26,27,27,35,80,81,42,51,99,59,35,45,23,34,22,38,63,89,78,63,75,54,74,44,80,36,43,55,36,84,83,61,46,70,45,81,62,89,48,66,76,35,43,27,35,50,41,71,40,74,43,97,82,74,41,64,19,37,42,31,41,34,42,44,81,71,80,80,83,76,88,81,135

Radius of gyration: 13.48 Å; Cα contacts (8 Å, |Δi|>4): 160; chains: 1; bounding box: 40×24×36 Å

Mean predicted aligned error: 9.24 Å